Protein AF-A0A8S3S5D8-F1 (afdb_monomer)

Structure (mmCIF, N/CA/C/O backbone):
data_AF-A0A8S3S5D8-F1
#
_entry.id   AF-A0A8S3S5D8-F1
#
loop_
_atom_site.group_PDB
_atom_site.id
_atom_site.type_symbol
_atom_site.label_atom_id
_atom_site.label_alt_id
_atom_site.label_comp_id
_atom_site.label_asym_id
_atom_site.label_entity_id
_atom_site.label_seq_id
_atom_site.pdbx_PDB_ins_code
_atom_site.Cartn_x
_atom_site.Cartn_y
_atom_site.Cartn_z
_atom_site.occupancy
_atom_site.B_iso_or_equiv
_atom_site.auth_seq_id
_atom_site.auth_comp_id
_atom_site.auth_asym_id
_atom_site.auth_atom_id
_atom_site.pdbx_PDB_model_num
ATOM 1 N N . MET A 1 1 ? 8.198 -6.134 17.273 1.00 40.44 1 MET A N 1
ATOM 2 C CA . MET A 1 1 ? 7.342 -6.999 16.422 1.00 40.44 1 MET A CA 1
ATOM 3 C C . MET A 1 1 ? 7.202 -6.487 14.990 1.00 40.44 1 MET A C 1
ATOM 5 O O . MET A 1 1 ? 7.763 -7.124 14.112 1.00 40.44 1 MET A O 1
ATOM 9 N N . LEU A 1 2 ? 6.552 -5.344 14.720 1.00 40.28 2 LEU A N 1
ATOM 10 C CA . LEU A 1 2 ? 6.412 -4.794 13.351 1.00 40.28 2 LEU A CA 1
ATOM 11 C C . LEU A 1 2 ? 7.757 -4.584 12.634 1.00 40.28 2 LEU A C 1
ATOM 13 O O . LEU A 1 2 ? 7.953 -5.027 11.508 1.00 40.28 2 LEU A O 1
ATOM 17 N N . ARG A 1 3 ? 8.730 -3.978 13.318 1.00 40.81 3 ARG A N 1
ATOM 18 C CA . ARG A 1 3 ? 10.087 -3.788 12.778 1.00 40.81 3 ARG A CA 1
ATOM 19 C C . ARG A 1 3 ? 10.939 -5.059 12.733 1.00 40.81 3 ARG A C 1
ATOM 21 O O . ARG A 1 3 ? 11.922 -5.084 12.012 1.00 40.81 3 ARG A O 1
ATOM 28 N N . THR A 1 4 ? 10.593 -6.074 13.519 1.00 44.66 4 THR A N 1
ATOM 29 C CA . THR A 1 4 ? 11.468 -7.231 13.781 1.00 44.66 4 THR A CA 1
ATOM 30 C C . THR A 1 4 ? 11.062 -8.468 12.986 1.00 44.66 4 THR A C 1
ATOM 32 O O . THR A 1 4 ? 11.920 -9.266 12.654 1.00 44.66 4 THR A O 1
ATOM 35 N N . TYR A 1 5 ? 9.774 -8.615 12.665 1.00 41.91 5 TYR A N 1
ATOM 36 C CA . TYR A 1 5 ? 9.241 -9.754 11.908 1.00 41.91 5 TYR A CA 1
ATOM 37 C C . TYR A 1 5 ? 8.625 -9.329 10.576 1.00 41.91 5 TYR A C 1
ATOM 39 O O . TYR A 1 5 ? 8.886 -9.953 9.556 1.00 41.91 5 TYR A O 1
ATOM 47 N N . ILE A 1 6 ? 7.863 -8.231 10.553 1.00 51.38 6 ILE A N 1
ATOM 48 C CA . ILE A 1 6 ? 7.205 -7.772 9.322 1.00 51.38 6 ILE A CA 1
ATOM 49 C C . ILE A 1 6 ? 8.214 -7.068 8.410 1.00 51.38 6 ILE A C 1
ATOM 51 O O . ILE A 1 6 ? 8.202 -7.288 7.206 1.00 51.38 6 ILE A O 1
ATOM 55 N N . LEU A 1 7 ? 9.129 -6.263 8.964 1.00 50.22 7 LEU A N 1
ATOM 56 C CA . LEU A 1 7 ? 10.114 -5.549 8.150 1.00 50.22 7 LEU A CA 1
ATOM 57 C C . LEU A 1 7 ? 11.051 -6.496 7.378 1.00 50.22 7 LEU A C 1
ATOM 59 O O . LEU A 1 7 ? 11.118 -6.291 6.175 1.00 50.22 7 LEU A O 1
ATOM 63 N N . PRO A 1 8 ? 11.676 -7.539 7.974 1.00 46.66 8 PRO A N 1
ATOM 64 C CA . PRO A 1 8 ? 12.490 -8.505 7.228 1.00 46.66 8 PRO A CA 1
ATOM 65 C C . PRO A 1 8 ? 11.716 -9.164 6.085 1.00 46.66 8 PRO A C 1
ATOM 67 O O . PRO A 1 8 ? 12.165 -9.137 4.941 1.00 46.66 8 PRO A O 1
ATOM 70 N N . ILE A 1 9 ? 10.507 -9.661 6.372 1.00 50.81 9 ILE A N 1
ATOM 71 C CA . ILE A 1 9 ? 9.627 -10.280 5.371 1.00 50.81 9 ILE A CA 1
ATOM 72 C C . ILE A 1 9 ? 9.286 -9.284 4.256 1.00 50.81 9 ILE A C 1
ATOM 74 O O . ILE A 1 9 ? 9.172 -9.681 3.109 1.00 50.81 9 ILE A O 1
ATOM 78 N N . LEU A 1 10 ? 9.175 -7.988 4.558 1.00 44.47 10 LEU A N 1
ATOM 79 C CA . LEU A 1 10 ? 8.927 -6.941 3.566 1.00 44.47 10 LEU A CA 1
ATOM 80 C C . LEU A 1 10 ? 10.193 -6.420 2.855 1.00 44.47 10 LEU A C 1
ATOM 82 O O . LEU A 1 10 ? 10.068 -5.755 1.826 1.00 44.47 10 LEU A O 1
ATOM 86 N N . THR A 1 11 ? 11.393 -6.666 3.390 1.00 47.22 11 THR A N 1
ATOM 87 C CA . THR A 1 11 ? 12.666 -6.144 2.861 1.00 47.22 11 THR A CA 1
ATOM 88 C C . THR A 1 11 ? 13.473 -7.152 2.045 1.00 47.22 11 THR A C 1
ATOM 90 O O . THR A 1 11 ? 14.277 -6.713 1.229 1.00 47.22 11 THR A O 1
ATOM 93 N N . TYR A 1 12 ? 13.269 -8.466 2.199 1.00 48.94 12 TYR A N 1
ATOM 94 C CA . TYR A 1 12 ? 14.115 -9.500 1.567 1.00 48.94 12 TYR A CA 1
ATOM 95 C C . TYR A 1 12 ? 13.788 -9.853 0.103 1.00 48.94 12 TYR A C 1
ATOM 97 O O . TYR A 1 12 ? 14.144 -10.922 -0.377 1.00 48.94 12 TYR A O 1
ATOM 105 N N . GLY A 1 13 ? 13.239 -8.898 -0.650 1.00 45.38 13 GLY A N 1
ATOM 106 C CA . GLY A 1 13 ? 13.254 -8.952 -2.110 1.00 45.38 13 GLY A CA 1
ATOM 107 C C . GLY A 1 13 ? 12.076 -9.710 -2.716 1.00 45.38 13 GLY A C 1
ATOM 108 O O . GLY A 1 13 ? 11.670 -10.739 -2.206 1.00 45.38 13 GLY A O 1
ATOM 109 N N . LEU A 1 14 ? 11.525 -9.098 -3.771 1.00 46.22 14 LEU A N 1
ATOM 110 C CA . LEU A 1 14 ? 10.706 -9.536 -4.925 1.00 46.22 14 LEU A CA 1
ATOM 111 C C . LEU A 1 14 ? 9.896 -10.864 -4.936 1.00 46.22 14 LEU A C 1
ATOM 113 O O . LEU A 1 14 ? 9.014 -10.988 -5.781 1.00 46.22 14 LEU A O 1
ATOM 117 N N . GLU A 1 15 ? 10.094 -11.802 -4.014 1.00 47.34 15 GLU A N 1
ATOM 118 C CA . GLU A 1 15 ? 9.326 -13.036 -3.782 1.00 47.34 15 GLU A CA 1
ATOM 119 C C . GLU A 1 15 ? 8.482 -12.988 -2.497 1.00 47.34 15 GLU A C 1
ATOM 121 O O . GLU A 1 15 ? 8.172 -14.004 -1.873 1.00 47.34 15 GLU A O 1
ATOM 126 N N . ILE A 1 16 ? 8.068 -11.797 -2.075 1.00 55.28 16 ILE A N 1
ATOM 127 C CA . ILE A 1 16 ? 7.188 -11.672 -0.917 1.00 55.28 16 ILE A CA 1
ATOM 128 C C . ILE A 1 16 ? 5.809 -12.161 -1.337 1.00 55.28 16 ILE A C 1
ATOM 130 O O . ILE A 1 16 ? 5.078 -11.462 -2.043 1.00 55.28 16 ILE A O 1
ATOM 134 N N . VAL A 1 17 ? 5.455 -13.364 -0.883 1.00 60.59 17 VAL A N 1
ATOM 135 C CA . VAL A 1 17 ? 4.072 -13.831 -0.821 1.00 60.59 17 VAL A CA 1
ATOM 136 C C . VAL A 1 17 ? 3.297 -12.766 -0.057 1.00 60.59 17 VAL A C 1
ATOM 138 O O . VAL A 1 17 ? 3.388 -12.665 1.166 1.00 60.59 17 VAL A O 1
ATOM 141 N N . ILE A 1 18 ? 2.575 -11.923 -0.796 1.00 68.88 18 ILE A N 1
ATOM 142 C CA . ILE A 1 18 ? 1.674 -10.942 -0.206 1.00 68.88 18 ILE A CA 1
ATOM 143 C C . ILE A 1 18 ? 0.683 -11.762 0.622 1.00 68.88 18 ILE A C 1
ATOM 145 O O . ILE A 1 18 ? 0.011 -12.628 0.051 1.00 68.88 18 ILE A O 1
ATOM 149 N N . PRO A 1 19 ? 0.627 -11.573 1.953 1.00 73.06 19 PRO A N 1
ATOM 150 C CA . PRO A 1 19 ? -0.248 -12.373 2.789 1.00 73.06 19 PRO A CA 1
ATOM 151 C C . PRO A 1 19 ? -1.685 -12.118 2.339 1.00 73.06 19 PRO A C 1
ATOM 153 O O . PRO A 1 19 ? -2.145 -10.978 2.304 1.00 73.06 19 PRO A O 1
ATOM 156 N N . LYS A 1 20 ? -2.373 -13.189 1.944 1.00 75.31 20 LYS A N 1
ATOM 157 C CA . LYS A 1 20 ? -3.746 -13.164 1.428 1.00 75.31 20 LYS A CA 1
ATOM 158 C C . LYS A 1 20 ? -4.632 -14.085 2.261 1.00 75.31 20 LYS A C 1
ATOM 160 O O . LYS A 1 20 ? -4.154 -15.042 2.877 1.00 75.31 20 LYS A O 1
ATOM 165 N N . GLY A 1 21 ? -5.930 -13.795 2.258 1.00 83.75 21 GLY A N 1
ATOM 166 C CA . GLY A 1 21 ? -6.945 -14.581 2.960 1.00 83.75 21 GLY A CA 1
ATOM 167 C C . GLY A 1 21 ? -6.681 -14.674 4.463 1.00 83.75 21 GLY A C 1
ATOM 168 O O . GLY A 1 21 ? -6.256 -13.703 5.087 1.00 83.75 21 GLY A O 1
ATOM 169 N N . LYS A 1 22 ? -6.850 -15.879 5.021 1.00 84.81 22 LYS A N 1
ATOM 170 C CA . LYS A 1 22 ? -6.810 -16.138 6.472 1.00 84.81 22 LYS A CA 1
ATOM 171 C C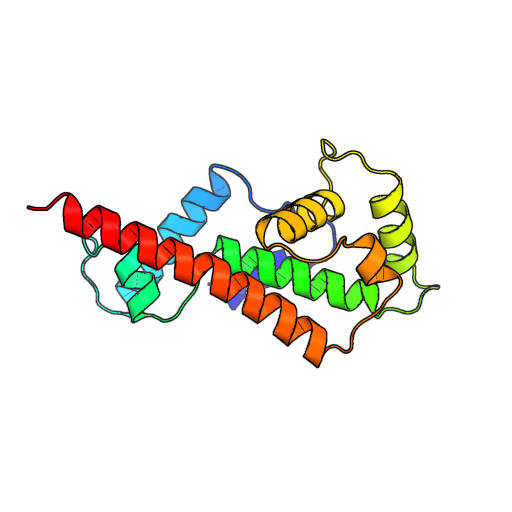 . LYS A 1 22 ? -5.558 -15.607 7.178 1.00 84.81 22 LYS A C 1
ATOM 173 O O . LYS A 1 22 ? -5.627 -15.223 8.340 1.00 84.81 22 LYS A O 1
ATOM 178 N N . ILE A 1 23 ? -4.407 -15.593 6.501 1.00 83.75 23 ILE A N 1
ATO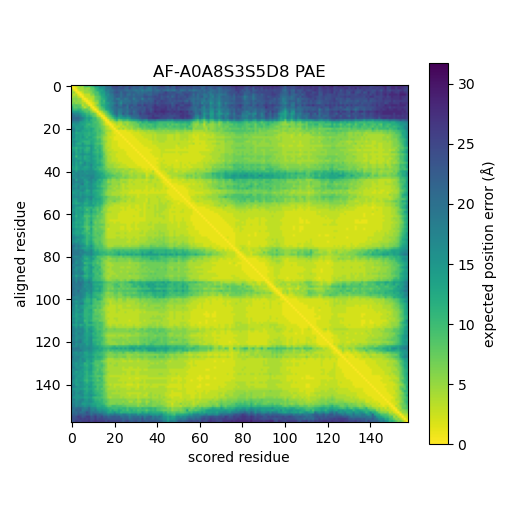M 179 C CA . ILE A 1 23 ? -3.156 -15.090 7.088 1.00 83.75 23 ILE A CA 1
ATOM 180 C C . ILE A 1 23 ? -3.252 -13.582 7.334 1.00 83.75 23 ILE A C 1
ATOM 182 O O . ILE A 1 23 ? -2.877 -13.111 8.407 1.00 83.75 23 ILE A O 1
ATOM 186 N N . LEU A 1 24 ? -3.777 -12.833 6.361 1.00 86.06 24 LEU A N 1
ATOM 187 C CA . LEU A 1 24 ? -3.969 -11.392 6.486 1.00 86.06 24 LEU A CA 1
ATOM 188 C C . LEU A 1 24 ? -5.009 -11.071 7.562 1.00 86.06 24 LEU A C 1
ATOM 190 O O . LEU A 1 24 ? -4.779 -10.177 8.373 1.00 86.06 24 LEU A O 1
ATOM 194 N N . ASP A 1 25 ? -6.095 -11.842 7.624 1.00 88.00 25 ASP A N 1
ATOM 195 C CA . ASP A 1 25 ? -7.142 -11.668 8.635 1.00 88.00 25 ASP A CA 1
ATOM 196 C C . ASP A 1 25 ? -6.593 -11.893 10.049 1.00 88.00 25 ASP A C 1
ATOM 198 O O . ASP A 1 25 ? -6.798 -11.077 10.950 1.00 88.00 25 ASP A O 1
ATOM 202 N N . ASN A 1 26 ? -5.803 -12.953 10.237 1.00 87.56 26 ASN A N 1
ATOM 203 C CA . ASN A 1 26 ? -5.139 -13.232 11.507 1.00 87.56 26 ASN A CA 1
ATOM 204 C C . ASN A 1 26 ? -4.158 -12.118 11.892 1.00 87.56 26 ASN A C 1
ATOM 206 O O . ASN A 1 26 ? -4.151 -11.675 13.042 1.00 87.56 26 ASN A O 1
ATOM 210 N N . LEU A 1 27 ? -3.354 -11.632 10.942 1.00 86.62 27 LEU A N 1
ATOM 211 C CA . LEU A 1 27 ? -2.444 -10.507 11.169 1.00 86.62 27 LEU A CA 1
ATOM 212 C C . LEU A 1 27 ? -3.205 -9.244 11.568 1.00 86.62 27 LEU A C 1
ATOM 214 O O . LEU A 1 27 ? -2.801 -8.551 12.499 1.00 86.62 27 LEU A O 1
ATOM 218 N N . GLN A 1 28 ? -4.325 -8.971 10.907 1.00 88.38 28 GLN A N 1
ATOM 219 C CA . GLN A 1 28 ? -5.182 -7.830 11.189 1.00 88.38 28 GLN A CA 1
ATOM 220 C C . GLN A 1 28 ? -5.795 -7.922 12.595 1.00 88.38 28 GLN A C 1
ATOM 222 O O . GLN A 1 28 ? -5.789 -6.933 13.327 1.00 88.38 28 GLN A O 1
ATOM 227 N N . ILE A 1 29 ? -6.262 -9.102 13.020 1.00 89.50 29 ILE A N 1
ATOM 228 C CA . ILE A 1 29 ? -6.772 -9.334 14.382 1.00 89.50 29 ILE A CA 1
ATOM 229 C C . ILE A 1 29 ? -5.680 -9.071 15.424 1.00 89.50 29 ILE A C 1
ATOM 231 O O . ILE A 1 29 ? -5.915 -8.361 16.403 1.00 89.50 29 ILE A O 1
ATOM 235 N N . GLN A 1 30 ? -4.480 -9.618 15.222 1.00 89.19 30 GLN A N 1
ATOM 236 C CA . GLN A 1 30 ? -3.371 -9.426 16.161 1.00 89.19 30 GLN A CA 1
ATOM 237 C C . GLN A 1 30 ? -2.908 -7.968 16.204 1.00 89.19 30 GLN A C 1
ATOM 239 O O . GLN A 1 30 ? -2.661 -7.427 17.280 1.00 89.19 30 GLN A O 1
ATOM 244 N N . TYR A 1 31 ? -2.858 -7.304 15.049 1.00 88.56 31 TYR A N 1
ATOM 245 C CA . TYR A 1 31 ? -2.519 -5.889 14.952 1.00 88.56 31 TYR A CA 1
ATOM 246 C C . TYR A 1 31 ? -3.514 -5.015 15.726 1.00 88.56 31 TYR A C 1
ATOM 248 O O . TYR A 1 31 ? -3.101 -4.186 16.531 1.00 88.56 31 TYR A O 1
ATOM 256 N N . LYS A 1 32 ? -4.822 -5.255 15.579 1.00 89.19 32 LYS A N 1
ATOM 257 C CA . LYS A 1 32 ? -5.863 -4.553 16.349 1.00 89.19 32 LYS A CA 1
ATOM 258 C C . LYS A 1 32 ? -5.720 -4.767 17.853 1.00 89.19 32 LYS A C 1
ATOM 260 O O . LYS A 1 32 ? -5.798 -3.804 18.610 1.00 89.19 32 LYS A O 1
ATOM 265 N N . LYS A 1 33 ? -5.491 -6.011 18.293 1.00 89.00 33 LYS A N 1
ATOM 266 C CA . LYS A 1 33 ? -5.269 -6.329 19.715 1.00 89.00 33 LYS A CA 1
ATOM 267 C C . LYS A 1 33 ? -4.074 -5.563 20.274 1.00 89.00 33 LYS A C 1
ATOM 269 O O . LYS A 1 33 ? -4.188 -4.966 21.339 1.00 89.00 33 LYS A O 1
ATOM 274 N N . LEU A 1 34 ? -2.973 -5.524 19.525 1.00 89.25 34 LEU A N 1
ATOM 275 C CA . LEU A 1 34 ? -1.786 -4.754 19.884 1.00 89.25 34 LEU A CA 1
ATOM 276 C C . LEU A 1 34 ? -2.108 -3.257 20.018 1.00 89.25 34 LEU A C 1
ATOM 278 O O . LEU A 1 34 ? -1.721 -2.642 21.005 1.00 89.25 34 LEU A O 1
ATOM 282 N N . LEU A 1 35 ? -2.835 -2.670 19.061 1.00 88.94 35 LEU A N 1
ATOM 283 C CA . LEU A 1 35 ? -3.220 -1.257 19.129 1.00 88.94 35 LEU A CA 1
ATOM 284 C C . LEU A 1 35 ? -4.098 -0.957 20.346 1.00 88.94 35 LEU A C 1
ATOM 286 O O . LEU A 1 35 ? -3.845 0.022 21.043 1.00 88.94 35 LEU A O 1
ATOM 290 N N . LYS A 1 36 ? -5.081 -1.816 20.640 1.00 91.44 36 LYS A N 1
ATOM 291 C CA . LYS A 1 36 ? -5.924 -1.677 21.837 1.00 91.44 36 LYS A CA 1
ATOM 292 C C . LYS A 1 36 ? -5.083 -1.736 23.114 1.00 91.44 36 LYS A C 1
ATOM 294 O O . LYS A 1 36 ? -5.263 -0.894 23.980 1.00 91.44 36 LYS A O 1
ATOM 299 N N . GLN A 1 37 ? -4.122 -2.657 23.201 1.00 90.44 37 GLN A N 1
ATOM 300 C CA . GLN A 1 37 ? -3.209 -2.755 24.346 1.00 90.44 37 GLN A CA 1
ATOM 301 C C . GLN A 1 37 ? -2.322 -1.516 24.505 1.00 90.44 37 GLN A C 1
ATOM 303 O O . GLN A 1 37 ? -2.194 -1.006 25.612 1.00 90.44 37 GLN A O 1
ATOM 308 N N . ILE A 1 38 ? -1.733 -1.014 23.414 1.00 90.25 38 ILE A N 1
ATOM 309 C CA . ILE A 1 38 ? -0.874 0.182 23.437 1.00 90.25 38 ILE A CA 1
ATOM 310 C C . ILE A 1 38 ? -1.661 1.417 23.888 1.00 90.25 38 ILE A C 1
ATOM 312 O O . ILE A 1 38 ? -1.132 2.254 24.612 1.00 90.25 38 ILE A O 1
ATOM 316 N N . LEU A 1 39 ? -2.918 1.525 23.462 1.00 89.94 39 LEU A N 1
ATOM 317 C CA . LEU A 1 39 ? -3.806 2.629 23.818 1.00 89.94 39 LEU A CA 1
ATOM 318 C C . LEU A 1 39 ? -4.566 2.403 25.135 1.00 89.94 39 LEU A C 1
ATOM 320 O O . LEU A 1 39 ? -5.425 3.212 25.475 1.00 89.94 39 LEU A O 1
ATOM 324 N N . SER A 1 40 ? -4.292 1.311 25.859 1.00 92.81 40 SER A N 1
ATOM 325 C CA . SER A 1 40 ? -5.019 0.919 27.076 1.00 92.81 40 SER A CA 1
ATOM 326 C C . SER A 1 40 ? -6.547 0.865 26.891 1.00 92.81 40 SER A C 1
ATOM 328 O O . SER A 1 40 ? -7.314 1.153 27.808 1.00 92.81 40 SER A O 1
ATOM 330 N N . LEU A 1 41 ? -7.004 0.503 25.689 1.00 89.81 41 LEU A N 1
ATOM 331 C CA . LEU A 1 41 ? -8.415 0.384 25.332 1.00 89.81 41 LEU A CA 1
ATOM 332 C C . LEU A 1 41 ? -8.971 -0.986 25.726 1.00 89.81 41 LEU A C 1
ATOM 334 O O . LEU A 1 41 ? -8.288 -2.009 25.652 1.00 89.81 41 LEU A O 1
AT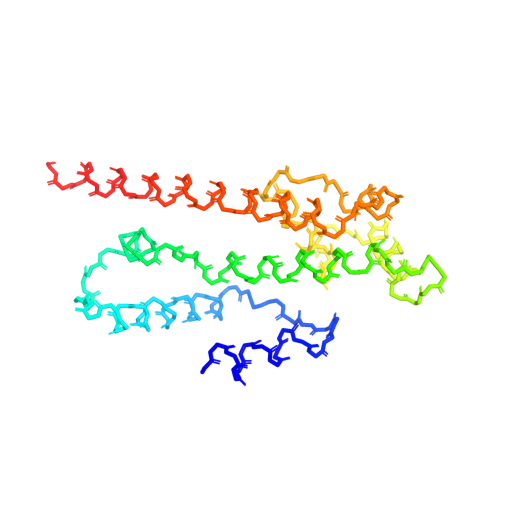OM 338 N N . ASN A 1 42 ? -10.262 -1.018 26.061 1.00 88.31 42 ASN A N 1
ATOM 339 C CA . ASN A 1 42 ? -10.984 -2.272 26.261 1.00 88.31 42 ASN A CA 1
ATOM 340 C C . ASN A 1 42 ? -11.004 -3.092 24.953 1.00 88.31 42 ASN A C 1
ATOM 342 O O . ASN A 1 42 ? -11.116 -2.544 23.853 1.00 88.31 42 ASN A O 1
ATOM 346 N N . ILE A 1 43 ? -10.939 -4.421 25.064 1.00 82.88 43 ILE A N 1
ATOM 347 C CA . ILE A 1 43 ? -11.016 -5.339 23.923 1.00 82.88 43 ILE A CA 1
ATOM 348 C C . ILE A 1 43 ? -12.313 -5.171 23.113 1.00 82.88 43 ILE A C 1
ATOM 350 O O . ILE A 1 43 ? -12.293 -5.373 21.896 1.00 82.88 43 ILE A O 1
ATOM 354 N N . ASN A 1 44 ? -13.385 -4.717 23.772 1.00 84.62 44 ASN A N 1
ATOM 355 C CA . ASN A 1 44 ? -14.709 -4.475 23.194 1.00 84.62 44 ASN A CA 1
ATOM 356 C C . ASN A 1 44 ? -14.823 -3.157 22.411 1.00 84.62 44 ASN A C 1
ATOM 358 O O . ASN A 1 44 ? -15.857 -2.908 21.800 1.00 84.62 44 ASN A O 1
ATOM 362 N N . VAL A 1 45 ? -13.796 -2.298 22.414 1.00 86.62 45 VAL A N 1
ATOM 363 C CA . VAL A 1 45 ? -13.828 -1.059 21.621 1.00 86.62 45 VAL A CA 1
ATOM 364 C C . VAL A 1 45 ? -13.952 -1.404 20.138 1.00 86.62 45 VAL A C 1
ATOM 366 O O . VAL A 1 45 ? -13.222 -2.266 19.643 1.00 86.62 45 VAL A O 1
ATOM 369 N N . ALA A 1 46 ? -14.856 -0.719 19.436 1.00 87.19 46 ALA A N 1
ATOM 370 C CA . ALA A 1 46 ? -15.084 -0.916 18.011 1.00 87.19 46 ALA A CA 1
ATOM 371 C C . ALA A 1 46 ? -13.789 -0.705 17.210 1.00 87.19 46 ALA A C 1
ATOM 373 O O . ALA A 1 46 ? -13.083 0.288 17.387 1.00 87.19 46 ALA A O 1
ATOM 374 N N . ASP A 1 47 ? -13.478 -1.630 16.303 1.00 86.38 47 ASP A N 1
ATOM 375 C CA . ASP A 1 47 ? -12.234 -1.589 15.529 1.00 86.38 47 ASP A CA 1
ATOM 376 C C . ASP A 1 47 ? -12.049 -0.295 14.706 1.00 86.38 47 ASP A C 1
ATOM 378 O O . ASP A 1 47 ? -10.932 0.230 14.706 1.00 86.38 47 ASP A O 1
ATOM 382 N N . PRO A 1 48 ? -13.091 0.286 14.069 1.00 87.75 48 PRO A N 1
ATOM 383 C CA . PRO A 1 48 ? -12.964 1.577 13.389 1.00 87.75 48 PRO A CA 1
ATOM 384 C C . PRO A 1 48 ? -12.532 2.712 14.329 1.00 87.75 48 PRO A C 1
ATOM 386 O O . PRO A 1 48 ? -11.716 3.556 13.954 1.00 87.75 48 PRO A O 1
ATOM 389 N N . ALA A 1 49 ? -13.012 2.699 15.578 1.00 86.31 49 ALA A N 1
ATOM 390 C CA . ALA A 1 49 ? -12.640 3.691 16.583 1.00 86.31 49 ALA A CA 1
ATOM 391 C C . ALA A 1 49 ? -11.163 3.567 16.985 1.00 86.31 49 ALA A C 1
ATOM 393 O O . ALA A 1 49 ? -10.501 4.579 17.195 1.00 86.31 49 ALA A O 1
ATOM 394 N N . VAL A 1 50 ? -10.611 2.348 17.020 1.00 89.44 50 VAL A N 1
ATOM 395 C CA . VAL A 1 50 ? -9.176 2.135 17.284 1.00 89.44 50 VAL A CA 1
ATOM 396 C C . VAL A 1 50 ? -8.315 2.816 16.221 1.00 89.44 50 VAL A C 1
ATOM 398 O O . VAL A 1 50 ? -7.328 3.472 16.558 1.00 89.44 50 VAL A O 1
ATOM 401 N N . TYR A 1 51 ? -8.682 2.699 14.943 1.00 90.06 51 TYR A N 1
ATOM 402 C CA . TYR A 1 51 ? -7.951 3.360 13.856 1.00 90.06 51 TYR A CA 1
ATOM 403 C C . TYR A 1 51 ? -8.087 4.879 13.904 1.00 90.06 51 TYR A C 1
ATOM 405 O O . TYR A 1 51 ? -7.097 5.585 13.727 1.00 90.06 51 TYR A O 1
ATOM 413 N N . LEU A 1 52 ? -9.282 5.383 14.218 1.00 87.19 52 LEU A N 1
ATOM 414 C CA . LEU A 1 52 ? -9.518 6.818 14.352 1.00 87.19 52 LEU A CA 1
ATOM 415 C C . LEU A 1 52 ? -8.695 7.431 15.496 1.00 87.19 52 LEU A C 1
ATOM 417 O O . LEU A 1 52 ? -8.035 8.445 15.292 1.00 87.19 52 LEU A O 1
ATOM 421 N N . ILE A 1 53 ? -8.695 6.796 16.673 1.00 86.44 53 ILE A N 1
ATOM 422 C CA . ILE A 1 53 ? -7.963 7.271 17.859 1.00 86.44 53 ILE A CA 1
ATOM 423 C C . ILE A 1 53 ? -6.451 7.177 17.645 1.00 86.44 53 ILE A C 1
ATOM 425 O O . ILE A 1 53 ? -5.716 8.096 17.993 1.00 86.44 53 ILE A O 1
ATOM 429 N N . SER A 1 54 ? -5.971 6.069 17.074 1.00 87.44 54 SER A N 1
ATOM 430 C CA . SER A 1 54 ? -4.535 5.880 16.836 1.00 87.44 54 SER A CA 1
ATOM 431 C C . SER A 1 54 ? -3.989 6.739 15.693 1.00 87.44 54 SER A C 1
ATOM 433 O O . SER A 1 54 ? -2.778 6.945 15.618 1.00 87.44 54 SER A O 1
ATOM 435 N N . GLY A 1 55 ? -4.846 7.188 14.771 1.00 86.19 55 GLY A N 1
ATOM 436 C CA . GLY A 1 55 ? -4.424 7.789 13.505 1.00 86.19 55 GLY A CA 1
ATOM 437 C C . GLY A 1 55 ? -3.682 6.812 12.582 1.00 86.19 55 GLY A C 1
ATOM 438 O O . GLY A 1 55 ? -3.055 7.242 11.612 1.00 86.19 55 GLY A O 1
ATOM 439 N N . LEU A 1 56 ? -3.718 5.508 12.882 1.00 88.62 56 LEU A N 1
ATOM 440 C CA . LEU A 1 56 ? -3.038 4.463 12.122 1.00 88.62 56 LEU A CA 1
ATOM 441 C C . LEU A 1 56 ? -3.978 3.812 11.112 1.00 88.62 56 LEU A C 1
ATOM 443 O O . LEU A 1 56 ? -5.196 3.768 11.287 1.00 88.62 56 LEU A O 1
ATOM 447 N N . LEU A 1 57 ? -3.389 3.262 10.053 1.00 89.69 57 LEU A N 1
ATOM 448 C CA . LEU A 1 57 ? -4.124 2.533 9.032 1.00 89.69 57 LEU A CA 1
ATOM 449 C C . LEU A 1 57 ? -4.199 1.029 9.346 1.00 89.69 57 LEU A C 1
ATOM 451 O O . LEU A 1 57 ? -3.349 0.493 10.061 1.00 89.69 57 LEU A O 1
ATOM 455 N N . PRO A 1 58 ? -5.176 0.309 8.769 1.00 90.81 58 PRO A N 1
ATOM 456 C CA . PRO A 1 58 ? -5.198 -1.152 8.767 1.00 90.81 58 PRO A CA 1
ATOM 457 C C . PRO A 1 58 ? -3.903 -1.769 8.223 1.00 90.81 58 PRO A C 1
ATOM 459 O O . PRO A 1 58 ? -3.265 -1.198 7.336 1.00 90.81 58 PRO A O 1
ATOM 462 N N . ILE A 1 59 ? -3.550 -2.980 8.677 1.00 88.75 59 ILE A N 1
ATOM 463 C CA . ILE A 1 59 ? -2.289 -3.631 8.274 1.00 88.75 59 ILE A CA 1
ATOM 464 C C . ILE A 1 59 ? -2.205 -3.847 6.758 1.00 88.75 59 ILE A C 1
ATOM 466 O O . ILE A 1 59 ? -1.137 -3.735 6.163 1.00 88.75 59 ILE A O 1
ATOM 470 N N . GLU A 1 60 ? -3.347 -4.103 6.118 1.00 89.81 60 GLU A N 1
ATOM 471 C CA . GLU A 1 60 ? -3.452 -4.238 4.667 1.00 89.81 60 GLU A CA 1
ATOM 472 C C . GLU A 1 60 ? -2.988 -2.957 3.952 1.00 89.81 60 GLU A C 1
ATOM 474 O O . GLU A 1 60 ? -2.237 -3.014 2.978 1.00 89.81 60 GLU A O 1
ATOM 479 N N . ALA A 1 61 ? -3.380 -1.788 4.462 1.00 91.69 61 ALA A N 1
ATOM 480 C CA . ALA A 1 61 ? -2.982 -0.502 3.906 1.00 91.69 61 ALA A CA 1
ATOM 481 C C . ALA A 1 61 ? -1.465 -0.293 3.996 1.00 91.69 61 ALA A C 1
ATOM 483 O O . ALA A 1 61 ? -0.838 0.137 3.027 1.00 91.69 61 ALA A O 1
ATOM 484 N N . GLU A 1 62 ? -0.874 -0.646 5.140 1.00 89.44 62 GLU A N 1
ATOM 485 C CA . GLU A 1 62 ? 0.570 -0.578 5.372 1.00 89.44 62 GLU A CA 1
ATOM 486 C C . GLU A 1 62 ? 1.338 -1.485 4.405 1.00 89.44 62 GLU A C 1
ATOM 488 O O . GLU A 1 62 ? 2.328 -1.066 3.802 1.00 89.44 62 GLU A O 1
ATOM 493 N N . ILE A 1 63 ? 0.851 -2.709 4.181 1.00 87.81 63 ILE A N 1
ATOM 494 C CA . ILE A 1 63 ? 1.421 -3.635 3.194 1.00 87.81 63 ILE A CA 1
ATOM 495 C C . ILE A 1 63 ? 1.344 -3.025 1.791 1.00 87.81 63 ILE A C 1
ATOM 497 O O . ILE A 1 63 ? 2.341 -3.012 1.065 1.00 87.81 63 ILE A O 1
ATOM 501 N N . HIS A 1 64 ? 0.198 -2.456 1.416 1.00 91.81 64 HIS A N 1
ATOM 502 C CA . HIS A 1 64 ? 0.035 -1.826 0.108 1.00 91.81 64 HIS A CA 1
ATOM 503 C C . HIS A 1 64 ? 0.985 -0.637 -0.083 1.00 91.81 64 HIS A C 1
ATOM 505 O O . HIS A 1 64 ? 1.612 -0.524 -1.134 1.00 91.81 64 HIS A O 1
ATOM 511 N N . LEU A 1 65 ? 1.173 0.213 0.932 1.00 91.25 65 LEU A N 1
ATOM 512 C CA . LEU A 1 65 ? 2.141 1.317 0.881 1.00 91.25 65 LEU A CA 1
ATOM 513 C C . LEU A 1 65 ? 3.576 0.825 0.673 1.00 91.25 65 LEU A C 1
ATOM 515 O O . LEU A 1 65 ? 4.360 1.476 -0.019 1.00 91.25 65 LEU A O 1
ATOM 519 N N . LYS A 1 66 ? 3.933 -0.331 1.236 1.00 88.19 66 LYS A N 1
ATOM 520 C CA . LYS A 1 66 ? 5.258 -0.940 1.058 1.00 88.19 66 LYS A CA 1
ATOM 521 C C . LYS A 1 66 ? 5.443 -1.481 -0.354 1.00 88.19 66 LYS A C 1
ATOM 523 O O . LYS A 1 66 ? 6.482 -1.214 -0.957 1.00 88.19 66 LYS A O 1
ATOM 528 N N . ILE A 1 67 ? 4.423 -2.135 -0.907 1.00 89.31 67 ILE A N 1
ATOM 529 C CA . ILE A 1 67 ? 4.396 -2.590 -2.305 1.00 89.31 67 ILE A CA 1
ATOM 530 C C . ILE A 1 67 ? 4.551 -1.395 -3.257 1.00 89.31 67 ILE A C 1
ATOM 532 O O . ILE A 1 67 ? 5.453 -1.383 -4.092 1.00 89.31 67 ILE A O 1
ATOM 536 N N . LEU A 1 68 ? 3.750 -0.342 -3.065 1.00 91.62 68 LEU A N 1
ATOM 537 C CA . LEU A 1 68 ? 3.829 0.900 -3.840 1.00 91.62 68 LEU A CA 1
ATOM 538 C C . LEU A 1 68 ? 5.204 1.575 -3.702 1.00 91.62 68 LEU A C 1
ATOM 540 O O . LEU A 1 68 ? 5.746 2.114 -4.668 1.00 91.62 68 LEU A O 1
ATOM 544 N N . SER A 1 69 ? 5.799 1.554 -2.508 1.00 90.62 69 SER A N 1
ATOM 545 C CA . SER A 1 69 ? 7.135 2.109 -2.280 1.00 90.62 69 SER A CA 1
ATOM 546 C C . SER A 1 69 ? 8.217 1.325 -3.022 1.00 90.62 69 SER A C 1
ATOM 548 O O . SER A 1 69 ? 9.119 1.948 -3.584 1.00 90.62 69 SER A O 1
ATOM 550 N N . LEU A 1 70 ? 8.145 -0.009 -3.019 1.00 89.44 70 LEU A N 1
ATOM 551 C CA . LEU A 1 70 ? 9.067 -0.866 -3.762 1.00 89.44 70 LEU A CA 1
ATOM 552 C C . LEU A 1 70 ? 8.917 -0.630 -5.266 1.00 89.44 70 LEU A C 1
ATOM 554 O O . LEU A 1 70 ? 9.914 -0.385 -5.939 1.00 89.44 70 LEU A O 1
ATOM 558 N N . PHE A 1 71 ? 7.682 -0.593 -5.772 1.00 91.50 71 PHE A N 1
ATOM 559 C CA . PHE A 1 71 ? 7.421 -0.292 -7.176 1.00 91.50 71 PHE A CA 1
ATOM 560 C C . PHE A 1 71 ? 8.001 1.060 -7.588 1.00 91.50 71 PHE A C 1
ATOM 562 O O . PHE A 1 71 ? 8.698 1.151 -8.590 1.00 91.50 71 PHE A O 1
ATOM 569 N N . GLY A 1 72 ? 7.792 2.104 -6.782 1.00 91.62 72 GLY A N 1
ATOM 570 C CA . GLY A 1 72 ? 8.367 3.413 -7.069 1.00 91.62 72 GLY A CA 1
ATOM 571 C C . GLY A 1 72 ? 9.896 3.383 -7.154 1.00 91.62 72 GLY A C 1
ATOM 572 O O . GLY A 1 72 ? 10.473 4.135 -7.932 1.00 91.62 72 GLY A O 1
ATOM 573 N N . ASN A 1 73 ? 10.566 2.545 -6.357 1.00 89.88 73 ASN A N 1
ATOM 574 C CA . ASN A 1 73 ? 12.019 2.386 -6.446 1.00 89.88 73 ASN A CA 1
ATOM 575 C C . ASN A 1 73 ? 12.433 1.693 -7.746 1.00 89.88 73 ASN A C 1
ATOM 577 O O . ASN A 1 73 ? 13.391 2.141 -8.363 1.00 89.88 73 ASN A O 1
ATOM 581 N N . ILE A 1 74 ? 11.692 0.668 -8.175 1.00 90.31 74 ILE A N 1
ATOM 582 C CA . ILE A 1 74 ? 11.922 -0.015 -9.456 1.00 90.31 74 ILE A CA 1
ATOM 583 C C . ILE A 1 74 ? 11.689 0.945 -10.627 1.00 90.31 74 ILE A C 1
ATOM 585 O O . ILE A 1 74 ? 12.512 1.013 -11.529 1.00 90.31 74 ILE A O 1
ATOM 589 N N . ALA A 1 75 ? 10.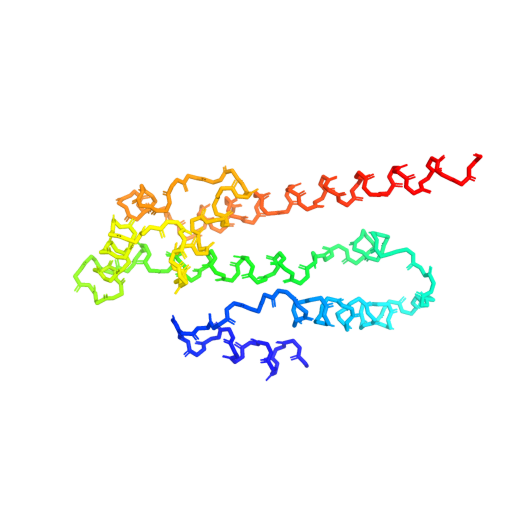614 1.735 -10.593 1.00 91.69 75 ALA A N 1
ATOM 590 C CA . ALA A 1 75 ? 10.280 2.671 -11.665 1.00 91.69 75 ALA A CA 1
ATOM 591 C C . ALA A 1 75 ? 11.339 3.758 -11.880 1.00 91.69 75 ALA A C 1
ATOM 593 O O . ALA A 1 75 ? 11.517 4.202 -13.003 1.00 91.69 75 ALA A O 1
ATOM 594 N N . ARG A 1 76 ? 12.053 4.149 -10.817 1.00 91.69 76 ARG A N 1
ATOM 595 C CA . ARG A 1 76 ? 13.172 5.106 -10.867 1.00 91.69 76 ARG A CA 1
ATOM 596 C C . ARG A 1 76 ? 14.545 4.440 -11.002 1.00 91.69 76 ARG A C 1
ATOM 598 O O . ARG A 1 76 ? 15.562 5.131 -10.928 1.00 91.69 76 ARG A O 1
ATOM 605 N N . ALA A 1 77 ? 14.605 3.111 -11.074 1.00 88.56 77 ALA A N 1
ATOM 606 C CA . ALA A 1 77 ? 15.858 2.417 -11.325 1.00 88.56 77 ALA A CA 1
ATOM 607 C C . ALA A 1 77 ? 16.320 2.700 -12.761 1.00 88.56 77 ALA A C 1
ATOM 609 O O . ALA A 1 77 ? 15.538 3.112 -13.616 1.00 88.56 77 ALA A O 1
ATOM 610 N N . ASN A 1 78 ? 17.604 2.475 -13.039 1.00 88.31 78 ASN A N 1
ATOM 611 C CA . ASN A 1 78 ? 18.117 2.600 -14.399 1.00 88.31 78 ASN A CA 1
ATOM 612 C C . ASN A 1 78 ? 17.317 1.673 -15.334 1.00 88.31 78 ASN A C 1
ATOM 614 O O . ASN A 1 78 ? 17.151 0.500 -15.022 1.00 88.31 78 ASN A O 1
ATOM 618 N N . LYS A 1 79 ? 16.874 2.166 -16.497 1.00 87.44 79 LYS A N 1
ATOM 619 C CA . LYS A 1 79 ? 16.111 1.375 -17.484 1.00 87.44 79 LYS A CA 1
ATOM 620 C C . LYS A 1 79 ? 16.839 0.109 -17.952 1.00 87.44 79 LYS A C 1
ATOM 622 O O . LYS A 1 79 ? 16.213 -0.861 -18.366 1.00 87.44 79 LYS A O 1
ATOM 627 N N . ASN A 1 80 ? 18.168 0.098 -17.859 1.00 86.88 80 ASN A N 1
ATOM 628 C CA . ASN A 1 80 ? 18.992 -1.068 -18.173 1.00 86.88 80 ASN A CA 1
ATOM 629 C C . ASN A 1 80 ? 19.166 -2.041 -16.996 1.00 86.88 80 ASN A C 1
ATOM 631 O O . ASN A 1 80 ? 19.799 -3.083 -17.168 1.00 86.88 80 ASN A O 1
ATOM 635 N N . SER A 1 81 ? 18.630 -1.727 -15.815 1.00 89.12 81 SER A N 1
ATOM 636 C CA . SER A 1 81 ? 18.672 -2.620 -14.664 1.00 89.12 81 SER A CA 1
ATOM 637 C C . SER A 1 81 ? 17.766 -3.833 -14.886 1.00 89.12 81 SER A C 1
ATOM 639 O O . SER A 1 81 ? 16.768 -3.784 -15.617 1.00 89.12 81 SER A O 1
ATOM 641 N N . SER A 1 82 ? 18.132 -4.954 -14.268 1.00 87.38 82 SER A N 1
ATOM 642 C CA . SER A 1 82 ? 17.370 -6.199 -14.367 1.00 87.38 82 SER A CA 1
ATOM 643 C C . SER A 1 82 ? 15.970 -6.043 -13.774 1.00 87.38 82 SER A C 1
ATOM 645 O O . SER A 1 82 ? 15.013 -6.579 -14.324 1.00 87.38 82 SER A O 1
ATOM 647 N N . GLU A 1 83 ? 15.829 -5.266 -12.701 1.00 86.88 83 GLU A N 1
ATOM 648 C CA . GLU A 1 83 ? 14.562 -5.006 -12.021 1.00 86.88 83 GLU A CA 1
ATOM 649 C C . GLU A 1 83 ? 13.605 -4.207 -12.902 1.00 86.88 83 GLU A C 1
ATOM 651 O O . GLU A 1 83 ? 12.425 -4.551 -12.984 1.00 86.88 83 GLU A O 1
ATOM 656 N N . TRP A 1 84 ? 14.107 -3.175 -13.588 1.00 90.75 84 TRP A N 1
ATOM 657 C CA . TRP A 1 84 ? 13.294 -2.349 -14.477 1.00 90.75 84 TRP A CA 1
ATOM 658 C C . TRP A 1 84 ? 12.806 -3.161 -15.682 1.00 90.75 84 TRP A C 1
ATOM 660 O O . TRP A 1 84 ? 11.605 -3.220 -15.949 1.00 90.75 84 TRP A O 1
ATOM 670 N N . ARG A 1 85 ? 13.717 -3.887 -16.347 1.00 89.06 85 ARG A N 1
ATOM 671 C CA . ARG A 1 85 ? 13.387 -4.772 -17.480 1.00 89.06 85 ARG A CA 1
ATOM 672 C C . ARG A 1 85 ? 12.423 -5.888 -17.089 1.00 89.06 85 ARG A C 1
ATOM 674 O O . ARG A 1 85 ? 11.525 -6.240 -17.853 1.00 89.06 85 ARG A O 1
ATOM 681 N N . LEU A 1 86 ? 12.595 -6.455 -15.894 1.00 88.81 86 LEU A N 1
ATOM 682 C CA . LEU A 1 86 ? 11.677 -7.453 -15.360 1.00 88.81 86 LEU A CA 1
ATOM 683 C C . LEU A 1 86 ? 10.293 -6.843 -15.126 1.00 88.81 86 LEU A C 1
ATOM 685 O O . LEU A 1 86 ? 9.302 -7.447 -15.527 1.00 88.81 86 LEU A O 1
ATOM 689 N N . ALA A 1 87 ? 10.214 -5.659 -14.519 1.00 89.69 87 ALA A N 1
ATOM 690 C CA . ALA A 1 87 ? 8.947 -4.981 -14.272 1.00 89.69 87 ALA A CA 1
ATOM 691 C C . ALA A 1 87 ? 8.200 -4.666 -15.568 1.00 89.69 87 ALA A C 1
ATOM 693 O O . ALA A 1 87 ? 7.020 -4.997 -15.675 1.00 89.69 87 ALA A O 1
ATOM 694 N N . GLU A 1 88 ? 8.888 -4.109 -16.566 1.00 92.62 88 GLU A N 1
ATOM 695 C CA . GLU A 1 88 ? 8.328 -3.836 -17.891 1.00 92.62 88 GLU A CA 1
ATOM 696 C C . GLU A 1 88 ? 7.730 -5.110 -18.503 1.00 92.62 88 GLU A C 1
ATOM 698 O O . GLU A 1 88 ? 6.536 -5.171 -18.809 1.00 92.62 88 GLU A O 1
ATOM 703 N N . ARG A 1 89 ? 8.537 -6.174 -18.582 1.00 90.19 89 ARG A N 1
ATOM 704 C CA . ARG A 1 89 ? 8.124 -7.456 -19.157 1.00 90.19 89 ARG A CA 1
ATOM 705 C C . ARG A 1 89 ? 6.933 -8.069 -18.418 1.00 90.19 89 ARG A C 1
ATOM 707 O O . ARG A 1 89 ? 5.981 -8.528 -19.048 1.00 90.19 89 ARG A O 1
ATOM 714 N N . GLN A 1 90 ? 6.976 -8.120 -17.087 1.00 89.81 90 GLN A N 1
ATOM 715 C CA . GLN A 1 90 ? 5.916 -8.745 -16.291 1.00 89.81 90 GLN A CA 1
ATOM 716 C C . GLN A 1 90 ? 4.610 -7.947 -16.374 1.00 89.81 90 GLN A C 1
ATOM 718 O O . GLN A 1 90 ? 3.536 -8.544 -16.451 1.00 89.81 90 GLN A O 1
ATOM 723 N N . LEU A 1 91 ? 4.683 -6.614 -16.415 1.00 90.38 91 LEU A N 1
ATOM 724 C CA . LEU A 1 91 ? 3.507 -5.757 -16.549 1.00 90.38 91 LEU A CA 1
ATOM 725 C C . LEU A 1 91 ? 2.857 -5.846 -17.934 1.00 90.38 91 LEU A C 1
ATOM 727 O O . LEU A 1 91 ? 1.638 -5.695 -18.013 1.00 90.38 91 LEU A O 1
ATOM 731 N N . GLN A 1 92 ? 3.615 -6.122 -18.994 1.00 90.50 92 GLN A N 1
ATOM 732 C CA . GLN A 1 92 ? 3.064 -6.301 -20.342 1.00 90.50 92 GLN A CA 1
ATOM 733 C C . GLN A 1 92 ? 2.474 -7.701 -20.568 1.00 90.50 92 GLN A C 1
ATOM 735 O O . GLN A 1 92 ? 1.410 -7.826 -21.163 1.00 90.50 92 GLN A O 1
ATOM 740 N N . ILE A 1 93 ? 3.145 -8.753 -20.087 1.00 87.69 93 ILE A N 1
ATOM 741 C CA . ILE A 1 93 ? 2.823 -10.140 -20.470 1.00 87.69 93 ILE A CA 1
ATOM 742 C C . ILE A 1 93 ? 1.792 -10.792 -19.541 1.00 87.69 93 ILE A C 1
A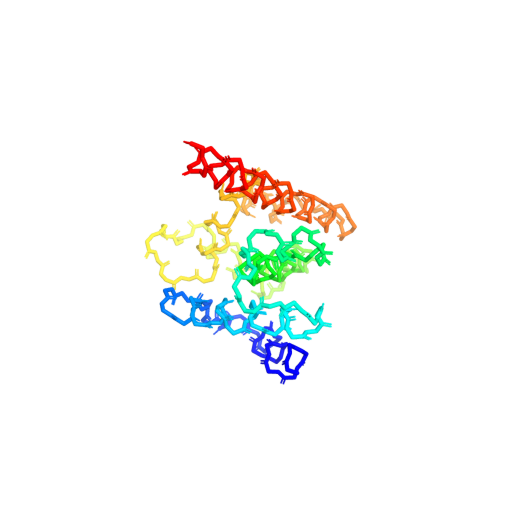TOM 744 O O . ILE A 1 93 ? 1.015 -11.642 -19.974 1.00 87.69 93 ILE A O 1
ATOM 748 N N . LYS A 1 94 ? 1.791 -10.466 -18.243 1.00 84.44 94 LYS A N 1
ATOM 749 C CA . LYS A 1 94 ? 0.982 -11.215 -17.271 1.00 84.44 94 LYS A CA 1
ATOM 750 C C . LYS A 1 94 ? -0.500 -10.836 -17.330 1.00 84.44 94 LYS A C 1
ATOM 752 O O . LYS A 1 94 ? -0.859 -9.657 -17.242 1.00 84.44 94 LYS A O 1
ATOM 757 N N . SER A 1 95 ? -1.344 -11.869 -17.388 1.00 84.44 95 SER A N 1
ATOM 758 C CA . SER A 1 95 ? -2.795 -11.766 -17.208 1.00 84.44 95 SER A CA 1
ATOM 759 C C . SER A 1 95 ? -3.157 -11.390 -15.770 1.00 84.44 95 SER A C 1
ATOM 761 O O . SER A 1 95 ? -2.389 -11.624 -14.835 1.00 84.44 95 SER A O 1
ATOM 763 N N . PHE A 1 96 ? -4.355 -10.843 -15.573 1.00 83.44 96 PHE A N 1
ATOM 764 C CA . PHE A 1 96 ? -4.840 -10.408 -14.259 1.00 83.44 96 PHE A CA 1
ATOM 765 C C . PHE A 1 96 ? -5.080 -11.563 -13.260 1.00 83.44 96 PHE A C 1
ATOM 767 O O . PHE A 1 96 ? -5.078 -11.355 -12.040 1.00 83.44 96 PHE A O 1
ATOM 774 N N . ASP A 1 97 ? -5.218 -12.784 -13.776 1.00 82.94 97 ASP A N 1
ATOM 775 C CA . ASP A 1 97 ? -5.393 -14.015 -12.994 1.00 82.94 97 ASP A CA 1
ATOM 776 C C . ASP A 1 97 ? -4.062 -14.646 -12.562 1.00 82.94 97 ASP A C 1
ATOM 778 O O . ASP A 1 97 ? -4.033 -15.573 -11.754 1.00 82.94 97 ASP A O 1
ATOM 782 N N . SER A 1 98 ? -2.934 -14.140 -13.066 1.00 82.25 98 SER A N 1
ATOM 783 C CA . SER A 1 98 ? -1.615 -14.655 -12.701 1.00 82.25 98 SER A CA 1
ATOM 784 C C . SER A 1 98 ? -1.278 -14.359 -11.233 1.00 82.25 98 SER A C 1
ATOM 786 O O . SER A 1 98 ? -1.425 -13.231 -10.758 1.00 82.25 98 SER A O 1
ATOM 788 N N . ASN A 1 99 ? -0.728 -15.351 -10.525 1.00 79.94 99 ASN A N 1
ATOM 789 C CA . ASN A 1 99 ? -0.185 -15.165 -9.178 1.00 79.94 99 ASN A CA 1
ATOM 790 C C . ASN A 1 99 ? 1.215 -14.534 -9.260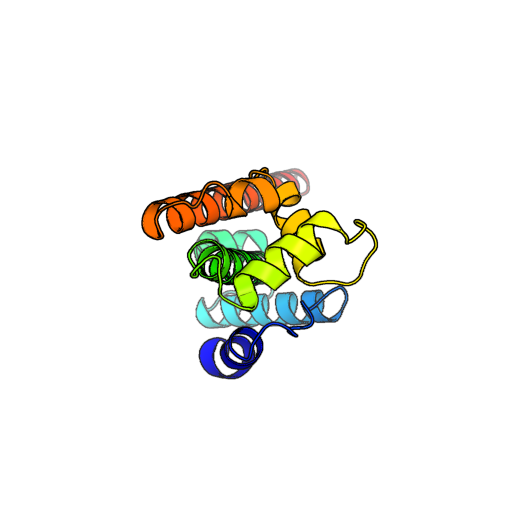 1.00 79.94 99 ASN A C 1
ATOM 792 O O . ASN A 1 99 ? 2.226 -15.229 -9.341 1.00 79.94 99 ASN A O 1
ATOM 796 N N . SER A 1 100 ? 1.269 -13.206 -9.335 1.00 82.88 100 SER A N 1
ATOM 797 C CA . SER A 1 100 ? 2.509 -12.438 -9.451 1.00 82.88 100 SER A CA 1
ATOM 798 C C . SER A 1 100 ? 2.405 -11.136 -8.673 1.00 82.88 100 SER A C 1
ATOM 800 O O . SER A 1 100 ? 1.377 -10.458 -8.717 1.00 82.88 100 SER A O 1
ATOM 802 N N . TRP A 1 101 ? 3.513 -10.736 -8.050 1.00 85.75 101 TRP A N 1
ATOM 803 C CA . TRP A 1 101 ? 3.627 -9.462 -7.346 1.00 85.75 101 TRP A CA 1
ATOM 804 C C . TRP A 1 101 ? 3.238 -8.256 -8.222 1.00 85.75 101 TRP A C 1
ATOM 806 O O . TRP A 1 101 ? 2.553 -7.348 -7.761 1.00 85.75 101 TRP A O 1
ATOM 816 N N . PHE A 1 102 ? 3.586 -8.264 -9.516 1.00 87.75 102 PHE A N 1
ATOM 817 C CA . PHE A 1 102 ? 3.230 -7.180 -10.444 1.00 87.75 102 PHE A CA 1
ATOM 818 C C . PHE A 1 102 ? 1.729 -7.121 -10.752 1.00 87.75 102 PHE A C 1
ATOM 820 O O . PHE A 1 102 ? 1.188 -6.046 -11.011 1.00 87.75 102 PHE A O 1
ATOM 827 N N . ILE A 1 103 ? 1.037 -8.259 -10.699 1.00 89.12 103 ILE A N 1
ATOM 828 C CA . ILE A 1 103 ? -0.421 -8.308 -10.836 1.00 89.12 103 ILE A CA 1
ATOM 829 C C . ILE A 1 103 ? -1.100 -7.821 -9.562 1.00 89.12 103 ILE A C 1
ATOM 831 O O . ILE A 1 103 ? -2.066 -7.064 -9.639 1.00 89.12 103 ILE A O 1
ATOM 835 N N . ASP A 1 104 ? -0.569 -8.175 -8.396 1.00 88.00 104 ASP A N 1
ATOM 836 C CA . ASP A 1 104 ? -1.051 -7.625 -7.130 1.00 88.00 104 ASP A CA 1
ATOM 837 C C . ASP A 1 104 ? -0.842 -6.107 -7.063 1.00 88.00 104 ASP A C 1
ATOM 839 O O . ASP A 1 104 ? -1.739 -5.377 -6.651 1.00 88.00 104 ASP A O 1
ATOM 843 N N . MET A 1 105 ? 0.282 -5.606 -7.579 1.00 90.50 105 MET A N 1
ATOM 844 C CA . MET A 1 105 ? 0.520 -4.175 -7.760 1.00 90.50 105 MET A CA 1
ATOM 845 C C . MET A 1 105 ? -0.527 -3.524 -8.683 1.00 90.50 105 MET A C 1
ATOM 847 O O . MET A 1 105 ? -1.068 -2.474 -8.340 1.00 90.50 105 MET A O 1
ATOM 851 N N . LYS A 1 106 ? -0.883 -4.148 -9.819 1.00 92.06 106 LYS A N 1
ATOM 852 C CA . LYS A 1 106 ? -1.981 -3.662 -10.684 1.00 92.06 106 LYS A CA 1
ATOM 853 C C . LYS A 1 106 ? -3.314 -3.608 -9.931 1.00 92.06 106 LYS A C 1
ATOM 855 O O . LYS A 1 106 ? -4.015 -2.601 -10.013 1.00 92.06 106 LYS A O 1
ATOM 860 N N . LYS A 1 107 ? -3.646 -4.657 -9.171 1.00 91.94 107 LYS A N 1
ATOM 861 C CA . LYS A 1 107 ? -4.855 -4.722 -8.329 1.00 91.94 107 LYS A CA 1
ATOM 862 C C . LYS A 1 107 ? -4.872 -3.605 -7.286 1.00 91.94 107 LYS A C 1
ATOM 864 O O . LYS A 1 107 ? -5.902 -2.968 -7.091 1.00 91.94 107 LYS A O 1
ATOM 869 N N . ILE A 1 108 ? -3.728 -3.324 -6.668 1.00 93.62 108 ILE A N 1
ATOM 870 C CA . ILE A 1 108 ? -3.551 -2.231 -5.707 1.00 93.62 108 ILE A CA 1
ATOM 871 C C . ILE A 1 108 ? -3.747 -0.866 -6.375 1.00 93.62 108 ILE A C 1
ATOM 873 O O . ILE A 1 108 ? -4.462 -0.031 -5.823 1.00 93.62 108 ILE A O 1
ATOM 877 N N . CYS A 1 109 ? -3.170 -0.636 -7.560 1.00 93.94 109 CYS A N 1
ATOM 878 C CA . CYS A 1 109 ? -3.402 0.607 -8.296 1.00 93.94 109 CYS A CA 1
ATOM 879 C C . CYS A 1 109 ? -4.887 0.815 -8.592 1.00 93.94 109 CYS A C 1
ATOM 881 O O . CYS A 1 109 ? -5.407 1.890 -8.317 1.00 93.94 109 CYS A O 1
ATOM 883 N N . ILE A 1 110 ? -5.586 -0.224 -9.055 1.00 94.56 110 ILE A N 1
ATOM 884 C CA . ILE A 1 110 ? -7.031 -0.156 -9.313 1.00 94.56 110 ILE A CA 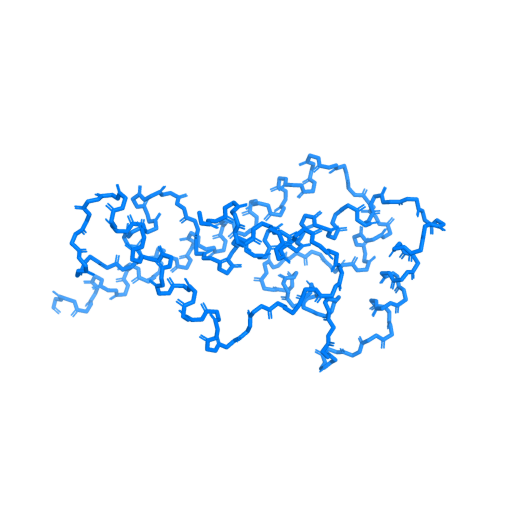1
ATOM 885 C C . ILE A 1 110 ? -7.803 0.134 -8.019 1.00 94.56 110 ILE A C 1
ATOM 887 O O . ILE A 1 110 ? -8.629 1.043 -7.997 1.00 94.56 110 ILE A O 1
ATOM 891 N N . LYS A 1 111 ? -7.489 -0.567 -6.920 1.00 94.81 111 LYS A N 1
ATOM 892 C CA . LYS A 1 111 ? -8.137 -0.377 -5.609 1.00 94.81 111 LYS A CA 1
ATOM 893 C C . LYS A 1 111 ? -8.067 1.071 -5.119 1.00 94.81 111 LYS A C 1
ATOM 895 O O . LYS A 1 111 ? -9.027 1.562 -4.535 1.00 94.81 111 LYS A O 1
ATOM 900 N N . TYR A 1 112 ? -6.944 1.747 -5.348 1.00 96.06 112 TYR A N 1
ATOM 901 C CA . TYR A 1 112 ? -6.726 3.124 -4.900 1.00 96.06 112 TYR A CA 1
ATOM 902 C C . TYR A 1 112 ? -6.917 4.176 -5.997 1.00 96.06 112 TYR A C 1
ATOM 904 O O . TYR A 1 112 ? -6.563 5.335 -5.782 1.00 96.06 112 TYR A O 1
ATOM 912 N N . ASN A 1 113 ? -7.470 3.791 -7.152 1.00 93.69 113 ASN A N 1
ATOM 913 C CA . ASN A 1 113 ? -7.650 4.656 -8.318 1.00 93.69 113 ASN A CA 1
ATOM 914 C C . ASN A 1 113 ? -6.358 5.396 -8.729 1.00 93.69 113 ASN A C 1
ATOM 916 O O . ASN A 1 113 ? -6.347 6.603 -8.973 1.00 93.69 113 ASN A O 1
ATOM 920 N N . LEU A 1 114 ? -5.243 4.667 -8.731 1.00 93.81 114 LEU A N 1
ATOM 921 C CA . LEU A 1 114 ? -3.948 5.126 -9.217 1.00 93.81 114 LEU A CA 1
ATOM 922 C C . LEU A 1 114 ? -3.794 4.794 -10.704 1.00 93.81 114 LEU A C 1
ATOM 924 O O . LEU A 1 114 ? -4.424 3.872 -11.223 1.00 93.81 114 LEU A O 1
ATOM 928 N N . GLU A 1 115 ? -2.903 5.524 -11.374 1.00 92.69 115 GLU A N 1
ATOM 929 C CA . GLU A 1 115 ? -2.574 5.278 -12.777 1.00 92.69 115 GLU A CA 1
ATOM 930 C C . GLU A 1 115 ? -2.023 3.856 -12.993 1.00 92.69 115 GLU A C 1
ATOM 932 O O . GLU A 1 115 ? -1.492 3.207 -12.081 1.00 92.69 115 GLU A O 1
ATOM 937 N N . ASN A 1 116 ? -2.167 3.357 -14.223 1.00 91.75 116 ASN A N 1
ATOM 938 C CA . ASN A 1 116 ? -1.658 2.051 -14.609 1.00 91.75 116 ASN A CA 1
ATOM 939 C C . ASN A 1 116 ? -0.149 1.949 -14.288 1.00 91.75 116 ASN A C 1
ATOM 941 O O . ASN A 1 116 ? 0.619 2.815 -14.717 1.00 91.75 116 ASN A O 1
ATOM 945 N N . PRO A 1 117 ? 0.303 0.887 -13.587 1.00 91.94 117 PRO A N 1
ATOM 946 C CA . PRO A 1 117 ? 1.715 0.713 -13.256 1.00 91.94 117 PRO A CA 1
ATOM 947 C C . PRO A 1 117 ? 2.649 0.773 -14.467 1.00 91.94 117 PRO A C 1
ATOM 949 O O . PRO A 1 117 ? 3.763 1.259 -14.339 1.00 91.94 117 PRO A O 1
ATOM 952 N N .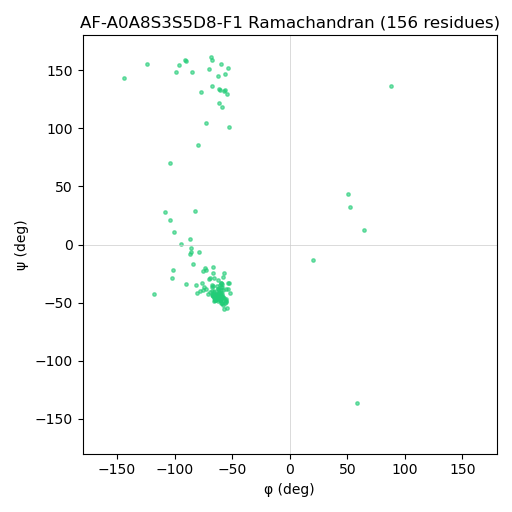 LEU A 1 118 ? 2.215 0.311 -15.643 1.00 92.56 118 LEU A N 1
ATOM 953 C CA . LEU A 1 118 ? 3.029 0.363 -16.856 1.00 92.56 118 LEU A CA 1
ATOM 954 C C . LEU A 1 118 ? 3.262 1.810 -17.313 1.00 92.56 118 LEU A C 1
ATOM 956 O O . LEU A 1 118 ? 4.395 2.178 -17.603 1.00 92.56 118 LEU A O 1
ATOM 960 N N . SER A 1 119 ? 2.226 2.654 -17.303 1.00 91.56 119 SER A N 1
ATOM 961 C CA . SER A 1 119 ? 2.364 4.085 -17.609 1.00 91.56 119 SER A CA 1
ATOM 962 C C . SER A 1 119 ? 3.289 4.780 -16.610 1.00 91.56 119 SER A C 1
ATOM 964 O O . SER A 1 119 ? 4.160 5.551 -17.000 1.00 91.56 119 SER A O 1
ATOM 966 N N . LEU A 1 120 ? 3.156 4.441 -15.325 1.00 90.94 120 LEU A N 1
ATOM 967 C CA . LEU A 1 120 ? 4.003 4.960 -14.247 1.00 90.94 120 LEU A CA 1
ATOM 968 C C . LEU A 1 120 ? 5.465 4.499 -14.344 1.00 90.94 120 LEU A C 1
ATOM 970 O O . LEU A 1 120 ? 6.348 5.172 -13.815 1.00 90.94 120 LEU A O 1
ATOM 974 N N . LEU A 1 121 ? 5.723 3.360 -14.994 1.00 91.25 121 LEU A N 1
ATOM 975 C CA . LEU A 1 121 ? 7.071 2.856 -15.249 1.00 91.25 121 LEU A CA 1
ATOM 976 C C . LEU A 1 121 ? 7.786 3.680 -16.330 1.00 91.25 121 LEU A C 1
ATOM 978 O O . LEU A 1 121 ? 8.982 3.936 -16.214 1.00 91.25 121 LEU A O 1
ATOM 982 N N . TYR A 1 122 ? 7.060 4.105 -17.369 1.00 90.06 122 TYR A N 1
ATOM 983 C CA . TYR A 1 122 ? 7.608 4.948 -18.437 1.00 90.06 122 TYR A CA 1
ATOM 984 C C . TYR A 1 122 ? 7.669 6.432 -18.054 1.00 90.06 122 TYR A C 1
ATOM 986 O O . TYR A 1 122 ? 8.620 7.118 -18.429 1.00 90.06 122 TYR A O 1
ATOM 994 N N . ASN A 1 123 ? 6.687 6.909 -17.284 1.00 88.69 123 ASN A N 1
ATOM 995 C CA . ASN A 1 123 ? 6.575 8.288 -16.811 1.00 88.69 123 ASN A CA 1
ATOM 996 C C . ASN A 1 123 ? 6.973 8.381 -15.336 1.00 88.69 123 ASN A C 1
ATOM 998 O O . ASN A 1 123 ? 6.141 8.589 -14.447 1.00 88.69 123 ASN A O 1
ATOM 1002 N N . GLU A 1 124 ? 8.263 8.201 -15.068 1.00 83.75 124 GLU A N 1
ATOM 1003 C CA . GLU A 1 124 ? 8.772 8.170 -13.704 1.00 83.75 124 GLU A CA 1
ATOM 1004 C C . GLU A 1 124 ? 8.516 9.490 -12.956 1.00 83.75 124 GLU A C 1
ATOM 1006 O O . GLU A 1 124 ? 8.763 10.600 -13.429 1.00 83.75 124 GLU A O 1
ATOM 1011 N N . MET A 1 125 ? 8.009 9.366 -11.731 1.00 89.62 125 MET A N 1
ATOM 1012 C CA . MET A 1 125 ? 7.786 10.500 -10.841 1.00 89.62 125 MET A CA 1
ATOM 1013 C C . MET A 1 125 ? 8.928 10.623 -9.839 1.00 89.62 125 MET A C 1
ATOM 1015 O O . MET A 1 125 ? 9.451 9.622 -9.337 1.00 89.62 125 MET A O 1
ATOM 1019 N N . SER A 1 126 ? 9.237 11.857 -9.433 1.00 92.00 126 SER A N 1
ATOM 1020 C CA . SER A 1 126 ? 10.174 12.089 -8.332 1.00 92.00 126 SER A CA 1
ATOM 1021 C C . SER A 1 126 ? 9.723 11.358 -7.060 1.00 92.00 126 SER A C 1
ATOM 1023 O O . SER A 1 126 ? 8.528 11.227 -6.777 1.00 92.00 126 SER A O 1
ATOM 1025 N N . LYS A 1 127 ? 10.686 10.891 -6.254 1.00 91.00 127 LYS A N 1
ATOM 1026 C CA . LYS A 1 127 ? 10.423 10.109 -5.030 1.00 91.00 127 LYS A CA 1
ATOM 1027 C C . LYS A 1 127 ? 9.426 10.797 -4.092 1.00 91.00 127 LYS A C 1
ATOM 1029 O O . LYS A 1 127 ? 8.542 10.138 -3.549 1.00 91.00 127 LYS A O 1
ATOM 1034 N N . GLY A 1 128 ? 9.558 12.115 -3.922 1.00 92.38 128 GLY A N 1
ATOM 1035 C CA . GLY A 1 128 ? 8.658 12.914 -3.089 1.00 92.38 128 GLY A CA 1
ATOM 1036 C C . GLY A 1 128 ? 7.234 12.969 -3.644 1.00 92.38 128 GLY A C 1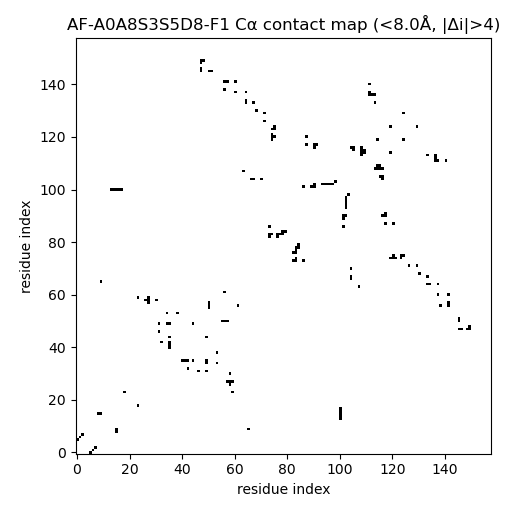
ATOM 1037 O O . GLY A 1 128 ? 6.282 12.734 -2.900 1.00 92.38 128 GLY A O 1
ATOM 1038 N N . LYS A 1 129 ? 7.087 13.206 -4.955 1.00 93.62 129 LYS A N 1
ATOM 1039 C CA . LYS A 1 129 ? 5.779 13.272 -5.622 1.00 93.62 129 LYS A CA 1
ATOM 1040 C C . LYS A 1 129 ? 5.078 11.912 -5.603 1.00 93.62 129 LYS A C 1
ATOM 1042 O O . LYS A 1 129 ? 3.904 11.852 -5.252 1.00 93.62 129 LYS A O 1
ATOM 1047 N N . TRP A 1 130 ? 5.816 10.834 -5.887 1.00 93.50 130 TRP A N 1
ATOM 1048 C CA . TRP A 1 130 ? 5.326 9.456 -5.797 1.00 93.50 130 TRP A CA 1
ATOM 1049 C C . TRP A 1 130 ? 4.813 9.138 -4.395 1.00 93.50 130 TRP A C 1
ATOM 1051 O O . TRP A 1 130 ? 3.647 8.795 -4.234 1.00 93.50 130 TRP A O 1
ATOM 1061 N N . LYS A 1 131 ? 5.660 9.335 -3.374 1.00 93.31 131 LYS A N 1
ATOM 1062 C CA . LYS A 1 131 ? 5.301 9.061 -1.979 1.00 93.31 131 LYS A CA 1
ATOM 1063 C C . LYS A 1 131 ? 4.050 9.835 -1.571 1.00 93.31 131 LYS A C 1
ATOM 1065 O O . LYS A 1 131 ? 3.137 9.244 -1.009 1.00 93.31 131 LYS A O 1
ATOM 1070 N N . LYS A 1 132 ? 3.988 11.136 -1.878 1.00 95.06 132 LYS A N 1
ATOM 1071 C CA . LYS A 1 132 ? 2.819 11.968 -1.569 1.00 95.06 132 LYS A CA 1
ATOM 1072 C C . LYS A 1 132 ? 1.562 11.420 -2.244 1.00 95.06 132 LYS A C 1
ATOM 1074 O O . LYS A 1 132 ? 0.576 11.198 -1.559 1.00 95.06 132 LYS A O 1
ATOM 1079 N N . MET A 1 133 ? 1.618 11.141 -3.546 1.00 94.81 133 MET A N 1
ATOM 1080 C CA . MET A 1 133 ? 0.486 10.601 -4.303 1.00 94.81 133 MET A CA 1
ATOM 1081 C C . MET A 1 133 ? -0.018 9.277 -3.718 1.00 94.81 133 MET A C 1
ATOM 1083 O O . MET A 1 133 ? -1.201 9.157 -3.408 1.00 94.81 133 MET A O 1
ATOM 1087 N N . THR A 1 134 ? 0.876 8.307 -3.510 1.00 94.44 134 THR A N 1
ATOM 1088 C CA . THR A 1 134 ? 0.503 6.982 -2.998 1.00 94.44 134 THR A CA 1
ATOM 1089 C C . THR A 1 134 ? -0.024 7.055 -1.572 1.00 94.44 134 THR A C 1
ATOM 1091 O O . THR A 1 134 ? -1.044 6.449 -1.265 1.00 94.44 134 THR A O 1
ATOM 1094 N N . THR A 1 135 ? 0.632 7.825 -0.699 1.00 94.00 135 THR A N 1
ATOM 1095 C CA . THR A 1 135 ? 0.196 7.987 0.691 1.00 94.00 135 THR A CA 1
ATOM 1096 C C . THR A 1 135 ? -1.161 8.683 0.743 1.00 94.00 135 THR A C 1
ATOM 1098 O O . THR A 1 135 ? -2.069 8.171 1.385 1.00 94.00 135 THR A O 1
ATOM 1101 N N . THR A 1 136 ? -1.360 9.784 0.016 1.00 95.25 136 THR A N 1
ATOM 1102 C CA . THR A 1 136 ? -2.652 10.482 -0.011 1.00 95.25 136 THR A CA 1
ATOM 1103 C C . THR A 1 136 ? -3.777 9.594 -0.543 1.00 95.25 136 THR A C 1
ATOM 1105 O O . THR A 1 136 ? -4.846 9.576 0.061 1.00 95.25 136 THR A O 1
ATOM 1108 N N . ALA A 1 137 ? -3.555 8.834 -1.619 1.00 95.88 137 ALA A N 1
ATOM 1109 C CA . ALA A 1 137 ? -4.577 7.952 -2.185 1.00 95.88 137 ALA A CA 1
ATOM 1110 C C . ALA A 1 137 ? -4.986 6.833 -1.214 1.00 95.88 137 ALA A C 1
ATOM 1112 O O . ALA A 1 137 ? -6.176 6.628 -0.970 1.00 95.88 137 ALA A O 1
ATOM 1113 N N . VAL A 1 138 ? -4.004 6.157 -0.605 1.00 95.62 138 VAL A N 1
ATOM 1114 C CA . VAL A 1 138 ? -4.258 5.075 0.358 1.00 95.62 138 VAL A CA 1
ATOM 1115 C C . VAL A 1 138 ? -4.947 5.608 1.612 1.00 95.62 138 VAL A C 1
ATOM 1117 O O . VAL A 1 138 ? -5.954 5.043 2.033 1.00 95.62 138 VAL A O 1
ATOM 1120 N N . HIS A 1 139 ? -4.451 6.708 2.188 1.00 93.88 139 HIS A N 1
ATOM 1121 C CA . HIS A 1 139 ? -5.078 7.316 3.362 1.00 93.88 139 HIS A CA 1
ATOM 1122 C C . HIS A 1 139 ? -6.511 7.748 3.059 1.00 93.88 139 HIS A C 1
ATOM 1124 O O . HIS A 1 139 ? -7.409 7.394 3.811 1.00 93.88 139 HIS A O 1
ATOM 1130 N N . LYS A 1 140 ? -6.749 8.438 1.936 1.00 94.38 140 LYS A N 1
ATOM 1131 C CA . LYS A 1 140 ? -8.095 8.875 1.545 1.00 94.38 140 LYS A CA 1
ATOM 1132 C C . LYS A 1 140 ? -9.063 7.694 1.472 1.00 94.38 140 LYS A C 1
ATOM 1134 O O . LYS A 1 140 ? -10.122 7.758 2.084 1.00 94.38 140 LYS A O 1
ATOM 1139 N N . TYR A 1 141 ? -8.683 6.619 0.781 1.00 95.81 141 TYR A N 1
ATOM 1140 C CA . TYR A 1 141 ? -9.509 5.415 0.661 1.00 95.81 141 TYR A CA 1
ATOM 1141 C C . TYR A 1 141 ? -9.889 4.837 2.032 1.00 95.81 141 TYR A C 1
ATOM 1143 O O . TYR A 1 141 ? -11.062 4.589 2.306 1.00 95.81 141 TYR A O 1
ATOM 1151 N N . TRP A 1 142 ? -8.904 4.641 2.911 1.00 93.75 142 TRP A N 1
ATOM 1152 C CA . TRP A 1 142 ? -9.144 4.005 4.206 1.00 93.75 142 TRP A CA 1
ATOM 1153 C C . TRP A 1 142 ? -9.859 4.913 5.194 1.00 93.75 142 TRP A C 1
ATOM 1155 O O . TRP A 1 142 ? -10.719 4.433 5.921 1.00 93.75 142 TRP A O 1
ATOM 1165 N N . THR A 1 143 ? -9.571 6.212 5.200 1.00 91.38 143 THR A N 1
ATOM 1166 C CA . THR A 1 143 ? -10.298 7.174 6.031 1.00 91.38 143 THR A CA 1
ATOM 1167 C C . THR A 1 143 ? -11.769 7.241 5.629 1.00 91.38 143 THR A C 1
ATOM 1169 O O . THR A 1 143 ? -12.628 7.212 6.505 1.00 91.38 143 THR A O 1
ATOM 1172 N N . THR A 1 144 ? -12.080 7.273 4.328 1.00 92.00 144 THR A N 1
ATOM 1173 C CA . THR A 1 144 ? -13.471 7.221 3.852 1.00 92.00 144 THR A CA 1
ATOM 1174 C C . THR A 1 144 ? -14.162 5.944 4.322 1.00 92.00 144 THR A C 1
ATOM 1176 O O . THR A 1 144 ? -15.203 6.026 4.966 1.00 92.00 144 THR A O 1
ATOM 1179 N N . ARG A 1 145 ? -13.533 4.784 4.109 1.00 91.94 145 ARG A N 1
ATOM 1180 C CA . ARG A 1 145 ? -14.084 3.487 4.513 1.00 91.94 145 ARG A CA 1
ATOM 1181 C C . ARG A 1 145 ? -14.309 3.371 6.025 1.00 91.94 145 ARG A C 1
ATOM 1183 O O . ARG A 1 145 ? -15.362 2.923 6.455 1.00 91.94 145 ARG A O 1
ATOM 1190 N N . ILE A 1 146 ? -13.339 3.789 6.839 1.00 90.44 146 ILE A N 1
ATOM 1191 C CA . ILE A 1 146 ? -13.452 3.760 8.307 1.00 90.44 146 ILE A CA 1
ATOM 1192 C C . ILE A 1 146 ? -14.609 4.653 8.768 1.00 90.44 146 ILE A C 1
ATOM 1194 O O . ILE A 1 146 ? -15.384 4.259 9.635 1.00 90.44 146 ILE A O 1
ATOM 1198 N N . ASN A 1 147 ? -14.759 5.838 8.174 1.00 88.81 147 ASN A N 1
ATOM 1199 C CA . ASN A 1 147 ? -15.857 6.744 8.507 1.00 88.81 147 ASN A CA 1
ATOM 1200 C C . ASN A 1 147 ? -17.228 6.180 8.107 1.00 88.81 147 ASN A C 1
ATOM 1202 O O . ASN A 1 147 ? -18.206 6.414 8.814 1.00 88.81 147 ASN A O 1
ATOM 1206 N N . GLU A 1 148 ? -17.316 5.452 6.995 1.00 90.19 148 GLU A N 1
ATOM 1207 C CA . GLU A 1 148 ? -18.533 4.739 6.592 1.00 90.19 148 GLU A CA 1
ATOM 1208 C C . GLU A 1 148 ? -18.878 3.629 7.591 1.00 90.19 148 GLU A C 1
ATOM 1210 O O . GLU A 1 148 ? -20.000 3.598 8.088 1.00 90.19 148 GLU A O 1
ATOM 1215 N N . GLU A 1 149 ? -17.900 2.804 7.980 1.00 87.31 149 GLU A N 1
ATOM 1216 C CA . GLU A 1 149 ? -18.079 1.745 8.986 1.00 87.31 149 GLU A CA 1
ATOM 1217 C C . GLU A 1 149 ? -18.544 2.312 10.343 1.00 87.31 149 GLU A C 1
ATOM 1219 O O . GLU A 1 149 ? -19.381 1.714 11.018 1.00 87.31 149 GLU A O 1
ATOM 1224 N N . ILE A 1 150 ? -18.058 3.493 10.745 1.00 84.56 150 ILE A N 1
ATOM 1225 C CA . ILE A 1 150 ? -18.525 4.178 11.962 1.00 84.56 150 ILE A CA 1
ATOM 1226 C C . ILE A 1 150 ? -19.991 4.600 11.833 1.00 84.56 150 ILE A C 1
ATOM 1228 O O . ILE A 1 150 ? -20.770 4.370 12.755 1.00 84.56 150 ILE A O 1
ATOM 1232 N N . LYS A 1 151 ? -20.381 5.204 10.703 1.00 84.94 151 LYS A N 1
ATOM 1233 C CA . LYS A 1 151 ? -21.759 5.673 10.492 1.00 84.94 151 LYS A CA 1
ATOM 1234 C C . LYS A 1 151 ? -22.764 4.527 10.559 1.00 84.94 151 LYS A C 1
ATOM 1236 O O . LYS A 1 151 ? -23.779 4.678 11.230 1.00 84.94 151 LYS A O 1
ATOM 1241 N N . THR A 1 152 ? -22.457 3.393 9.932 1.00 82.62 152 THR A N 1
ATOM 1242 C CA . THR A 1 152 ? -23.315 2.200 9.963 1.00 82.62 152 THR A CA 1
ATOM 1243 C C . THR A 1 152 ? -23.465 1.650 11.384 1.00 82.62 152 THR A C 1
ATOM 1245 O O . THR A 1 152 ? -24.580 1.404 11.837 1.00 82.62 152 THR A O 1
ATOM 1248 N N . ASN A 1 153 ? -22.363 1.567 12.137 1.00 72.56 153 ASN A N 1
ATOM 1249 C CA . ASN A 1 153 ? -22.390 1.103 13.528 1.00 72.56 153 ASN A CA 1
ATOM 1250 C C . ASN A 1 153 ? -23.158 2.053 14.466 1.00 72.56 153 ASN A C 1
ATOM 1252 O O . ASN A 1 153 ? -23.702 1.615 15.476 1.00 72.56 153 ASN A O 1
ATOM 1256 N N . CYS A 1 154 ? -23.207 3.355 14.170 1.00 63.41 154 CYS A N 1
ATOM 1257 C CA . CYS A 1 154 ? -24.017 4.300 14.939 1.00 63.41 154 CYS A CA 1
ATOM 1258 C C . CYS A 1 154 ? -25.515 4.196 14.612 1.00 63.41 154 CYS A C 1
ATOM 1260 O O . CYS A 1 154 ? -26.326 4.390 15.511 1.00 63.41 154 CYS A O 1
ATOM 1262 N N . SER A 1 155 ? -25.891 3.873 13.369 1.00 62.38 155 SER A N 1
ATOM 1263 C CA . SER A 1 155 ? -27.301 3.731 12.969 1.00 62.38 155 SER A CA 1
ATOM 1264 C C . SER A 1 155 ? -27.977 2.443 13.448 1.00 62.38 155 SER A C 1
ATOM 1266 O O . SER A 1 155 ? -29.194 2.420 13.550 1.00 62.38 155 SER A O 1
ATOM 1268 N N . GLU A 1 156 ? -27.221 1.387 13.754 1.00 55.88 156 GLU A N 1
ATOM 1269 C CA . GLU A 1 156 ? -27.768 0.102 14.234 1.00 55.88 156 GLU A CA 1
ATOM 1270 C C . GLU A 1 156 ? -28.000 0.056 15.758 1.00 55.88 156 GLU A C 1
ATOM 1272 O O . GLU A 1 156 ? -28.570 -0.903 16.268 1.00 55.88 156 GLU A O 1
ATOM 1277 N N . ASN A 1 157 ? -27.571 1.086 16.496 1.00 53.03 157 ASN A N 1
ATOM 1278 C CA . ASN A 1 157 ? -27.677 1.164 17.959 1.00 53.03 157 ASN A CA 1
ATOM 1279 C C . ASN A 1 157 ? -28.808 2.099 18.446 1.00 53.03 157 ASN A C 1
ATOM 1281 O O . ASN A 1 157 ? -28.753 2.589 19.580 1.00 53.03 157 ASN A O 1
ATOM 1285 N N . HIS A 1 158 ? -29.809 2.379 17.605 1.00 40.81 158 HIS A N 1
ATOM 1286 C CA . HIS A 1 158 ? -31.009 3.161 17.939 1.00 40.81 158 HIS A CA 1
ATOM 1287 C C . HIS A 1 158 ? -32.287 2.397 17.608 1.00 40.81 158 HIS A C 1
ATOM 1289 O O . HIS A 1 158 ? -32.358 1.823 16.500 1.00 40.81 158 HIS A O 1
#

Solvent-accessible surface area (backbone atoms only — not comparable to full-atom values): 9204 Å² total; per-residue (Å²): 99,68,77,71,54,51,40,54,64,73,62,73,55,97,76,60,76,73,72,59,65,71,60,38,53,52,51,41,53,53,50,50,53,51,51,29,58,76,68,72,45,61,89,83,57,56,68,54,55,54,33,65,75,67,72,50,75,58,63,68,56,56,52,50,53,50,54,54,50,53,49,54,53,39,34,68,40,57,74,87,37,70,62,27,48,48,48,55,51,49,60,72,69,57,54,86,84,48,97,43,68,66,38,52,49,44,52,49,24,59,75,48,74,47,71,58,63,64,61,44,44,76,57,58,64,56,71,67,59,44,50,50,52,54,50,51,36,51,50,51,54,51,54,53,51,39,53,51,55,48,53,55,60,58,63,73,74,111

Mean predicted aligned error: 7.64 Å

Organism: Mytilus edulis (NCBI:txid6550)

Nearest PDB structures (foldseek):
  4plb-assembly1_D  TM=2.087E-01  e=3.300E+00  Staphylococcus aureus
  4z2c-assembly1_B  TM=1.966E-01  e=5.236E+00  Streptococcus pneumoniae

Foldseek 3Di:
DCCPPVVCLLPVDFPRPLDDDPRLVVVQLVVQVVLCVVVVHDPPPDSLVSCVVVVDFGPNLVSLLSLLLVLLVLLPPDCPDPSLVVLLVCLPPDDLPDPGSSSVNQVSCVLLVHDGSNVCSVVRDDSVVSSCVSVVSSSVSRVVVSVVVVVVVVVVVD

Radius of gyration: 17.58 Å; Cα contacts (8 Å, |Δi|>4): 107; chains: 1; bounding box: 50×29×48 Å

Sequence (158 aa):
MLRTYILPILTYGLEIVIPKGKILDNLQIQYKKLLKQILSLNINVADPAVYLISGLLPIEAEIHLKILSLFGNIARANKNSSEWRLAERQLQIKSFDSNSWFIDMKKICIKYNLENPLSLLYNEMSKGKWKKMTTTAVHKYWTTRINEEIKTNCSENH

Secondary structure (DSSP, 8-state):
-IIIIIHHHHHS-S------THHHHHHHHHHHHHHHHHTT--TTS-HHHHHHHHTPPPHHHHHHHHHHHHHHHHHTS-TTSHHHHHHHHHHHH--TTS--HHHHHHHHHHHTTPPPHHHHHHSPPPHHHHHHHHHHHHHHHHHHHHHHHHHHHHHTT-

pLDDT: mean 83.51, std 14.69, range [40.28, 96.06]